Protein AF-A0A7Y7LRI6-F1 (afdb_monomer)

Sequence (172 aa):
MIVAVMLWSGAAAALATDPEMFWFKNETQCGDAKVVVRSYCEVSQRANAVVQVNSGCTEQELVITQPGKKPVTRDLLEHEPVGDDFHVASALRCVEAGKQRYLLVNLDTGGSCDTCETQALLTLDGRWKRYGNKWQSTPASEQRVIRLREPSWKLAPRYPINNTVLEDPQPQ

Structure (mmCIF, N/CA/C/O backbone):
data_AF-A0A7Y7LRI6-F1
#
_entry.id   AF-A0A7Y7LRI6-F1
#
loop_
_atom_site.group_PDB
_atom_site.id
_atom_site.type_symbol
_atom_site.label_atom_id
_atom_site.label_alt_id
_atom_site.label_comp_id
_atom_site.label_asym_id
_atom_site.label_entity_id
_atom_site.label_seq_id
_atom_site.pdbx_PDB_ins_code
_atom_site.Cartn_x
_atom_site.Cartn_y
_atom_site.Cartn_z
_atom_site.occupancy
_atom_site.B_iso_or_equiv
_atom_site.auth_seq_id
_atom_site.auth_comp_id
_atom_site.auth_asym_id
_atom_site.auth_atom_id
_atom_site.pdbx_PDB_model_num
ATOM 1 N N . MET A 1 1 ? 55.532 -6.408 -55.633 1.00 41.91 1 MET A N 1
ATOM 2 C CA . MET A 1 1 ? 54.777 -7.287 -54.716 1.00 41.91 1 MET A CA 1
ATOM 3 C C . MET A 1 1 ? 55.291 -7.074 -53.302 1.00 41.91 1 MET A C 1
ATOM 5 O O . MET A 1 1 ? 56.318 -7.650 -52.998 1.00 41.91 1 MET A O 1
ATOM 9 N N . ILE A 1 2 ? 54.618 -6.257 -52.484 1.00 38.81 2 ILE A N 1
ATOM 10 C CA . ILE A 1 2 ? 54.453 -6.461 -51.032 1.00 38.81 2 ILE A CA 1
ATOM 11 C C . ILE A 1 2 ? 53.096 -5.837 -50.685 1.00 38.81 2 ILE A C 1
ATOM 13 O O . ILE A 1 2 ? 52.875 -4.651 -50.912 1.00 38.81 2 ILE A O 1
ATOM 17 N N . VAL A 1 3 ? 52.181 -6.681 -50.220 1.00 40.75 3 VAL A N 1
ATOM 18 C CA . VAL A 1 3 ? 50.874 -6.335 -49.657 1.00 40.75 3 VAL A CA 1
ATOM 19 C C . VAL A 1 3 ? 51.037 -6.360 -48.141 1.00 40.75 3 VAL A C 1
ATOM 21 O O . VAL A 1 3 ? 51.543 -7.350 -47.623 1.00 40.75 3 VAL A O 1
ATOM 24 N N . ALA A 1 4 ? 50.574 -5.331 -47.434 1.00 43.72 4 ALA A N 1
ATOM 25 C CA . ALA A 1 4 ? 50.075 -5.486 -46.069 1.00 43.72 4 ALA A CA 1
ATOM 26 C C . ALA A 1 4 ? 49.090 -4.352 -45.765 1.00 43.72 4 ALA A C 1
ATOM 28 O O . ALA A 1 4 ? 49.453 -3.184 -45.654 1.00 43.72 4 ALA A O 1
ATOM 29 N N . VAL A 1 5 ? 47.821 -4.740 -45.721 1.00 46.34 5 VAL A N 1
ATOM 30 C CA . VAL A 1 5 ? 46.638 -3.916 -45.486 1.00 46.34 5 VAL A CA 1
ATOM 31 C C . VAL A 1 5 ? 46.603 -3.494 -44.016 1.00 46.34 5 VAL A C 1
ATOM 33 O O . VAL A 1 5 ? 46.663 -4.342 -43.129 1.00 46.34 5 VAL A O 1
ATOM 36 N N . MET A 1 6 ? 46.487 -2.188 -43.758 1.00 46.38 6 MET A N 1
ATOM 37 C CA . MET A 1 6 ? 46.109 -1.668 -42.443 1.00 46.38 6 MET A CA 1
ATOM 38 C C . MET A 1 6 ? 44.666 -2.088 -42.148 1.00 46.38 6 MET A C 1
ATOM 40 O O . MET A 1 6 ? 43.723 -1.534 -42.706 1.00 46.38 6 MET A O 1
ATOM 44 N N . LEU A 1 7 ? 44.494 -3.077 -41.274 1.00 45.41 7 LEU A N 1
ATOM 45 C CA . LEU A 1 7 ? 43.206 -3.392 -40.665 1.00 45.41 7 LEU A CA 1
ATOM 46 C C . LEU A 1 7 ? 42.947 -2.387 -39.539 1.00 45.41 7 LEU A C 1
ATOM 48 O O . LEU A 1 7 ? 43.462 -2.517 -38.431 1.00 45.41 7 LEU A O 1
ATOM 52 N N . TRP A 1 8 ? 42.164 -1.355 -39.850 1.00 46.69 8 TRP A N 1
ATOM 53 C CA . TRP A 1 8 ? 41.480 -0.544 -38.848 1.00 46.69 8 TRP A CA 1
ATOM 54 C C . TRP A 1 8 ? 40.389 -1.391 -38.195 1.00 46.69 8 TRP A C 1
ATOM 56 O O . TRP A 1 8 ? 39.329 -1.628 -38.772 1.00 46.69 8 TRP A O 1
ATOM 66 N N . SER A 1 9 ? 40.657 -1.851 -36.978 1.00 48.44 9 SER A N 1
ATOM 67 C CA . SER A 1 9 ? 39.650 -2.427 -36.094 1.00 48.44 9 SER A CA 1
ATOM 68 C C . SER A 1 9 ? 38.737 -1.303 -35.601 1.00 48.44 9 SER A C 1
ATOM 70 O O . SER A 1 9 ? 39.039 -0.628 -34.618 1.00 48.44 9 SER A O 1
ATOM 72 N N . GLY A 1 10 ? 37.632 -1.069 -36.309 1.00 42.59 10 GLY A N 1
ATOM 73 C CA . GLY A 1 10 ? 36.538 -0.235 -35.824 1.00 42.59 10 GLY A CA 1
ATOM 74 C C . GLY A 1 10 ? 35.912 -0.889 -34.596 1.00 42.59 10 GLY A C 1
ATOM 75 O O . GLY A 1 10 ? 35.137 -1.835 -34.722 1.00 42.59 10 GLY A O 1
ATOM 76 N N . ALA A 1 11 ? 36.265 -0.408 -33.407 1.00 48.12 11 ALA A N 1
ATOM 77 C CA . ALA A 1 11 ? 35.540 -0.730 -32.190 1.00 48.12 11 ALA A CA 1
ATOM 78 C C . ALA A 1 11 ? 34.169 -0.046 -32.270 1.00 48.12 11 ALA A C 1
ATOM 80 O O . ALA A 1 11 ? 34.042 1.151 -32.020 1.00 48.12 11 ALA A O 1
ATOM 81 N N . ALA A 1 12 ? 33.143 -0.799 -32.662 1.00 49.38 12 ALA A N 1
ATOM 82 C CA . ALA A 1 12 ? 31.766 -0.392 -32.444 1.00 49.38 12 ALA A CA 1
ATOM 83 C C . ALA A 1 12 ? 31.517 -0.423 -30.931 1.00 49.38 12 ALA A C 1
ATOM 85 O O . ALA A 1 12 ? 31.255 -1.477 -30.353 1.00 49.38 12 ALA A O 1
ATOM 86 N N . ALA A 1 13 ? 31.651 0.729 -30.276 1.00 45.78 13 ALA A N 1
A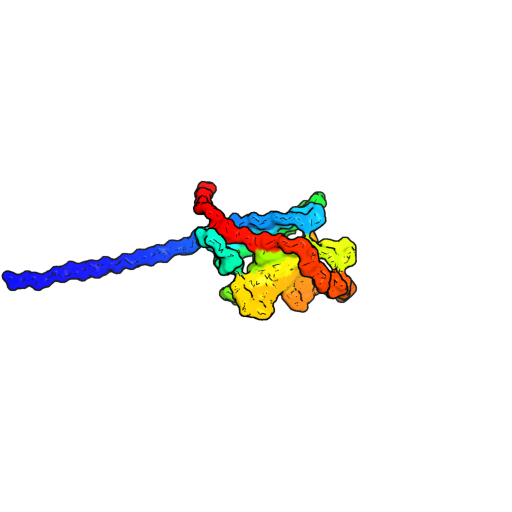TOM 87 C CA . ALA A 1 13 ? 31.079 0.925 -28.957 1.00 45.78 13 ALA A CA 1
ATOM 88 C C . ALA A 1 13 ? 29.558 0.893 -29.133 1.00 45.78 13 ALA A C 1
ATOM 90 O O . ALA A 1 13 ? 28.959 1.859 -29.605 1.00 45.78 13 ALA A O 1
ATOM 91 N N . ALA A 1 14 ? 28.940 -0.247 -28.825 1.00 48.06 14 ALA A N 1
ATOM 92 C CA . ALA A 1 14 ? 27.510 -0.289 -28.588 1.00 48.06 14 ALA A CA 1
ATOM 93 C C . ALA A 1 14 ? 27.242 0.643 -27.401 1.00 48.06 14 ALA A C 1
ATOM 95 O O . ALA A 1 14 ? 27.608 0.331 -26.268 1.00 48.06 14 ALA A O 1
ATOM 96 N N . LEU A 1 15 ? 26.691 1.824 -27.677 1.00 44.25 15 LEU A N 1
ATOM 97 C CA . LEU A 1 15 ? 26.137 2.684 -26.645 1.00 44.25 15 LEU A CA 1
ATOM 98 C C . LEU A 1 15 ? 24.972 1.901 -26.041 1.00 44.25 15 LEU A C 1
ATOM 100 O O . LEU A 1 15 ? 23.934 1.751 -26.683 1.00 44.25 15 LEU A O 1
ATOM 104 N N . ALA A 1 16 ? 25.175 1.336 -24.852 1.00 49.28 16 ALA A N 1
ATOM 105 C CA . ALA A 1 16 ? 24.069 0.900 -24.022 1.00 49.28 16 ALA A CA 1
ATOM 106 C C . ALA A 1 16 ? 23.258 2.162 -23.716 1.00 49.28 16 ALA A C 1
ATOM 108 O O . ALA A 1 16 ? 23.701 3.021 -22.960 1.00 49.28 16 ALA A O 1
ATOM 109 N N . THR A 1 17 ? 22.143 2.341 -24.416 1.00 58.09 17 THR A N 1
ATOM 110 C CA . THR A 1 17 ? 21.161 3.359 -24.064 1.00 58.09 17 THR A CA 1
ATOM 111 C C . THR A 1 17 ? 20.565 2.953 -22.729 1.00 58.09 17 THR A C 1
ATOM 113 O O . THR A 1 17 ? 20.090 1.821 -22.607 1.00 58.09 17 THR A O 1
ATOM 116 N N . ASP A 1 18 ? 20.625 3.850 -21.748 1.00 61.84 18 ASP A N 1
ATOM 117 C CA . ASP A 1 18 ? 19.963 3.649 -20.464 1.00 61.84 18 ASP A CA 1
ATOM 118 C C . ASP A 1 18 ? 18.487 3.283 -20.700 1.00 61.84 18 ASP A C 1
ATOM 120 O O . ASP A 1 18 ? 17.865 3.818 -21.630 1.00 61.84 18 ASP A O 1
ATOM 124 N N . PRO A 1 19 ? 17.928 2.344 -19.920 1.00 67.75 19 PRO A N 1
ATOM 125 C CA . PRO A 1 19 ? 16.546 1.929 -20.095 1.00 67.75 19 PRO A CA 1
ATOM 126 C C . PRO A 1 19 ?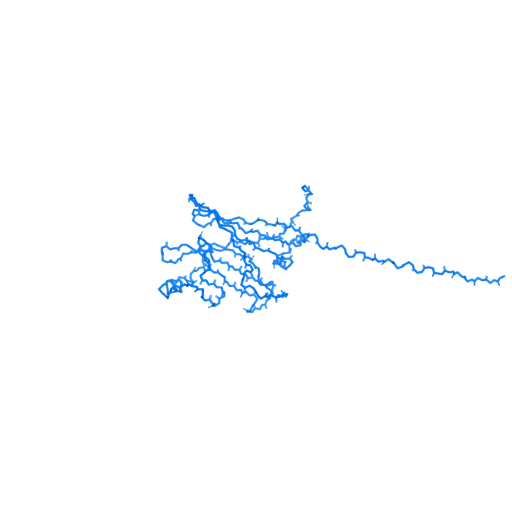 15.606 3.122 -19.873 1.00 67.75 19 PRO A C 1
ATOM 128 O O . PRO A 1 19 ? 15.767 3.905 -18.937 1.00 67.75 19 PRO A O 1
ATOM 131 N N . GLU A 1 20 ? 14.627 3.285 -20.764 1.00 77.00 20 GLU A N 1
ATOM 132 C CA . GLU A 1 20 ? 13.666 4.386 -20.688 1.00 77.00 20 GLU A CA 1
ATOM 133 C C . GLU A 1 20 ? 12.671 4.143 -19.543 1.00 77.00 20 GLU A C 1
ATOM 135 O O . GLU A 1 20 ? 12.101 3.056 -19.423 1.00 77.00 20 GLU A O 1
ATOM 140 N N . MET A 1 21 ? 12.458 5.158 -18.704 1.00 82.25 21 MET A N 1
ATOM 141 C CA . MET A 1 21 ? 11.672 5.068 -17.471 1.00 82.25 21 MET A CA 1
ATOM 142 C C . MET A 1 21 ? 10.365 5.860 -17.578 1.00 82.25 21 MET A C 1
ATOM 144 O O . MET A 1 21 ? 10.359 7.000 -18.043 1.00 82.25 21 MET A O 1
ATOM 148 N N . PHE A 1 22 ? 9.258 5.299 -17.085 1.00 83.56 22 PHE A N 1
ATOM 149 C CA . PHE A 1 22 ? 7.930 5.914 -17.164 1.00 83.56 22 PHE A CA 1
ATOM 150 C C . PHE A 1 22 ? 7.162 5.835 -15.853 1.00 83.56 22 PHE A C 1
ATOM 152 O O . PHE A 1 22 ? 7.261 4.876 -15.089 1.00 83.56 22 PHE A O 1
ATOM 159 N N . TRP A 1 23 ? 6.317 6.844 -15.636 1.00 87.31 23 TRP A N 1
ATOM 160 C CA . TRP A 1 23 ? 5.339 6.839 -14.557 1.00 87.31 23 TRP A CA 1
ATOM 161 C C . TRP A 1 23 ? 4.081 6.071 -14.960 1.00 87.31 23 TRP A C 1
ATOM 163 O O . TRP A 1 23 ? 3.259 6.548 -15.742 1.00 87.31 23 TRP A O 1
ATOM 173 N N . PHE A 1 24 ? 3.886 4.917 -14.337 1.00 87.50 24 PHE A N 1
ATOM 174 C CA . PHE A 1 24 ? 2.653 4.146 -14.397 1.00 87.50 24 PHE A CA 1
ATOM 175 C C . PHE A 1 24 ? 1.696 4.577 -13.294 1.00 87.50 24 PHE A C 1
ATOM 177 O O . PHE A 1 24 ? 2.106 5.040 -12.227 1.00 87.50 24 PHE A O 1
ATOM 184 N N . LYS A 1 25 ? 0.395 4.417 -13.545 1.00 91.44 25 LYS A N 1
ATOM 185 C CA . LYS A 1 25 ? -0.660 4.875 -12.643 1.00 91.44 25 LYS A CA 1
ATOM 186 C C . LYS A 1 25 ? -1.734 3.811 -12.474 1.00 91.44 25 LYS A C 1
ATOM 188 O O . LYS A 1 25 ? -2.392 3.419 -13.430 1.00 91.44 25 LYS A O 1
ATOM 193 N N . ASN A 1 26 ? -1.950 3.417 -11.227 1.00 91.88 26 ASN A N 1
ATOM 194 C CA . ASN A 1 26 ? -2.896 2.391 -10.819 1.00 91.88 26 ASN A CA 1
ATOM 195 C C . ASN A 1 26 ? -3.910 3.010 -9.842 1.00 91.88 26 ASN A C 1
ATOM 197 O O . ASN A 1 26 ? -3.516 3.530 -8.801 1.00 91.88 26 ASN A O 1
ATOM 201 N N . GLU A 1 27 ? -5.208 2.997 -10.166 1.00 95.06 27 GLU A N 1
ATOM 202 C CA . GLU A 1 27 ? -6.251 3.669 -9.373 1.00 95.06 27 GLU A CA 1
ATOM 203 C C . GLU A 1 27 ? -7.285 2.693 -8.804 1.00 95.06 27 GLU A 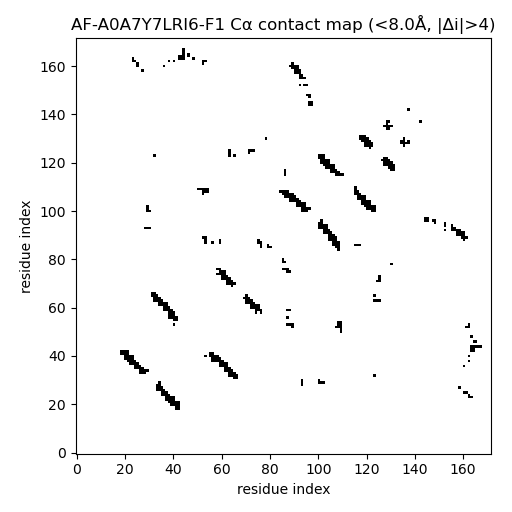C 1
ATOM 205 O O . GLU A 1 27 ? -7.825 1.846 -9.508 1.00 95.06 27 GLU A O 1
ATOM 210 N N . THR A 1 28 ? -7.640 2.872 -7.534 1.00 96.25 28 THR A N 1
ATOM 211 C CA . THR A 1 28 ? -8.700 2.108 -6.869 1.00 96.25 28 THR A CA 1
ATOM 212 C C . THR A 1 28 ? -9.441 2.959 -5.831 1.00 96.25 28 THR A C 1
ATOM 214 O O . THR A 1 28 ? -9.134 4.139 -5.629 1.00 96.25 28 THR A O 1
ATOM 217 N N . GLN A 1 29 ? -10.443 2.377 -5.173 1.00 97.00 29 GLN A N 1
ATOM 218 C CA . GLN A 1 29 ? -11.218 3.017 -4.108 1.00 97.00 29 GLN A CA 1
ATOM 219 C C . GLN A 1 29 ? -11.129 2.221 -2.802 1.00 97.00 29 GLN A C 1
ATOM 221 O O . GLN A 1 29 ? -11.110 0.991 -2.805 1.00 97.00 29 GLN A O 1
ATOM 226 N N . CYS A 1 30 ? -11.118 2.927 -1.670 1.00 97.50 30 CYS A N 1
ATOM 227 C CA . CYS A 1 30 ? -11.243 2.326 -0.344 1.00 97.50 30 CYS A CA 1
ATOM 228 C C . CYS A 1 30 ? -12.235 3.110 0.520 1.00 97.50 30 CYS A C 1
ATOM 230 O O . CYS A 1 30 ? -11.899 4.125 1.138 1.00 97.50 30 CYS A O 1
ATOM 232 N N . GLY A 1 31 ? -13.490 2.649 0.542 1.00 94.69 31 GLY A N 1
ATOM 233 C CA . GLY A 1 31 ? -14.609 3.494 0.963 1.00 94.69 31 GLY A CA 1
ATOM 234 C C . GLY A 1 31 ? -14.705 4.716 0.047 1.00 94.69 31 GLY A C 1
ATOM 235 O O . GLY A 1 31 ? -14.526 4.588 -1.158 1.00 94.69 31 GLY A O 1
ATOM 236 N N . ASP A 1 32 ? -14.892 5.902 0.623 1.00 96.12 32 ASP A N 1
ATOM 237 C CA . ASP A 1 32 ? -14.963 7.155 -0.146 1.00 96.12 32 ASP A CA 1
ATOM 238 C C . ASP A 1 32 ? -13.585 7.701 -0.562 1.00 96.12 32 ASP A C 1
ATOM 240 O O . ASP A 1 32 ? -13.494 8.750 -1.200 1.00 96.12 32 ASP A O 1
ATOM 244 N N . ALA A 1 33 ? -12.489 7.045 -0.161 1.00 98.06 33 ALA A N 1
ATOM 245 C CA . ALA A 1 33 ? -11.145 7.479 -0.515 1.00 98.06 33 ALA A CA 1
ATOM 246 C C . ALA A 1 33 ? -10.759 6.978 -1.912 1.00 98.06 33 ALA A C 1
ATOM 248 O O . ALA A 1 33 ? -10.790 5.773 -2.172 1.00 98.06 33 ALA A O 1
ATOM 249 N N . LYS A 1 34 ? -10.310 7.892 -2.776 1.00 98.44 34 LYS A N 1
ATOM 250 C CA . LYS A 1 34 ? -9.585 7.545 -4.002 1.00 98.44 34 LYS A CA 1
ATOM 251 C C . LYS A 1 34 ? -8.134 7.238 -3.645 1.00 98.44 34 LYS A C 1
ATOM 253 O O . LYS A 1 34 ? -7.488 8.032 -2.959 1.00 98.44 34 LYS A O 1
ATOM 258 N N . VAL A 1 35 ? -7.630 6.111 -4.129 1.00 98.38 35 VAL A N 1
ATOM 259 C CA . VAL A 1 35 ? -6.266 5.642 -3.883 1.00 98.38 35 VAL A CA 1
ATOM 260 C C . VAL A 1 35 ? -5.564 5.475 -5.218 1.00 98.38 35 VAL A C 1
ATOM 262 O O . VAL A 1 35 ? -6.082 4.807 -6.111 1.00 98.38 35 VAL A O 1
ATOM 265 N N . VAL A 1 36 ? -4.400 6.096 -5.361 1.00 97.69 36 VAL A N 1
ATOM 266 C CA . VAL A 1 36 ? -3.579 6.016 -6.569 1.00 97.69 36 VAL A CA 1
ATOM 267 C C . VAL A 1 36 ? -2.196 5.531 -6.178 1.00 97.69 36 VAL A C 1
ATOM 269 O O . VAL A 1 36 ? -1.565 6.137 -5.317 1.00 97.69 36 VAL A O 1
ATOM 272 N N . VAL A 1 37 ? -1.727 4.467 -6.821 1.00 95.38 37 VAL A N 1
ATOM 273 C CA . VAL A 1 37 ? -0.321 4.064 -6.778 1.00 95.38 37 VAL A CA 1
ATOM 274 C C . VAL A 1 37 ? 0.339 4.512 -8.067 1.00 95.38 37 VAL A C 1
ATOM 276 O O . VAL A 1 37 ? -0.145 4.202 -9.159 1.00 95.38 37 VAL A O 1
ATOM 279 N N . ARG A 1 38 ? 1.422 5.268 -7.935 1.00 94.00 38 ARG A N 1
ATOM 280 C CA . ARG A 1 38 ? 2.275 5.679 -9.045 1.00 94.00 38 ARG A CA 1
ATOM 281 C C . ARG A 1 38 ? 3.591 4.936 -8.922 1.00 94.00 38 ARG A C 1
ATOM 283 O O . ARG A 1 38 ? 4.146 4.914 -7.832 1.00 94.00 38 ARG A O 1
ATOM 290 N N . SER A 1 39 ? 4.072 4.353 -10.008 1.00 90.44 39 SER A N 1
ATOM 291 C CA . SER A 1 39 ? 5.356 3.643 -10.012 1.00 90.44 39 SER A CA 1
ATOM 292 C C . SER A 1 39 ? 6.206 4.177 -11.155 1.00 90.44 39 SER A C 1
ATOM 294 O O . SER A 1 39 ? 5.680 4.342 -12.255 1.00 90.44 39 SER A O 1
ATOM 296 N N . TYR A 1 40 ? 7.476 4.470 -10.899 1.00 88.94 40 TYR A N 1
ATOM 297 C CA . TYR A 1 40 ? 8.433 4.898 -11.915 1.00 88.94 40 TYR A CA 1
ATOM 298 C C . TYR A 1 40 ? 9.290 3.703 -12.314 1.00 88.94 40 TYR A C 1
ATOM 300 O O . TYR A 1 40 ? 10.071 3.223 -11.493 1.00 88.94 40 TYR A O 1
ATOM 308 N N . CYS A 1 41 ? 9.089 3.182 -13.525 1.00 83.56 41 CYS A N 1
ATOM 309 C CA . CYS A 1 41 ? 9.632 1.886 -13.936 1.00 83.56 41 CYS A CA 1
ATOM 310 C C . CYS A 1 41 ? 10.168 1.889 -15.365 1.00 83.56 41 CYS A C 1
ATOM 312 O O . CYS A 1 41 ? 9.667 2.633 -16.209 1.00 83.56 41 CYS A O 1
ATOM 314 N N . GLU A 1 42 ? 11.128 1.006 -15.637 1.00 80.25 42 GLU A N 1
ATOM 315 C CA . GLU A 1 42 ? 11.619 0.720 -16.989 1.00 80.25 42 GLU A CA 1
ATOM 316 C C . GLU A 1 42 ? 10.485 0.221 -17.902 1.00 80.25 42 GLU A C 1
ATOM 318 O O . GLU A 1 42 ? 9.633 -0.575 -17.489 1.00 80.25 42 GLU A O 1
ATOM 323 N N . VAL A 1 43 ? 10.472 0.651 -19.168 1.00 69.94 43 VAL A N 1
ATOM 324 C CA . VAL A 1 43 ? 9.544 0.100 -20.169 1.00 69.94 43 VAL A CA 1
ATOM 325 C C . VAL A 1 43 ? 9.904 -1.335 -20.499 1.00 69.94 43 VAL A C 1
ATOM 327 O O . VAL A 1 43 ? 11.010 -1.638 -20.940 1.00 69.94 43 VAL A O 1
ATOM 330 N N . SER A 1 44 ? 8.905 -2.209 -20.430 1.00 59.78 44 SER A N 1
ATOM 331 C CA . SER A 1 44 ? 8.977 -3.528 -21.042 1.00 59.78 44 SER A CA 1
ATOM 332 C C . SER A 1 44 ? 7.845 -3.735 -22.038 1.00 59.78 44 SER A C 1
ATOM 334 O O . SER A 1 44 ? 6.669 -3.661 -21.686 1.00 59.78 44 SER A O 1
ATOM 336 N N . GLN A 1 45 ? 8.211 -4.052 -23.282 1.00 54.16 45 GLN A N 1
ATOM 337 C CA . GLN A 1 45 ? 7.293 -4.393 -24.379 1.00 54.16 45 GLN A CA 1
ATOM 338 C C . GLN A 1 45 ? 6.784 -5.850 -24.320 1.00 54.16 45 GLN A C 1
ATOM 340 O O . GLN A 1 45 ? 6.157 -6.342 -25.260 1.00 54.16 45 GLN A O 1
ATOM 345 N N . ARG A 1 46 ? 7.076 -6.611 -23.255 1.00 51.53 46 ARG A N 1
ATOM 346 C CA . ARG A 1 46 ? 6.683 -8.026 -23.180 1.00 51.53 46 ARG A CA 1
ATOM 347 C C . ARG A 1 46 ? 5.202 -8.162 -22.819 1.00 51.53 46 ARG A C 1
ATOM 349 O O . ARG A 1 46 ? 4.843 -8.285 -21.649 1.00 51.53 46 ARG A O 1
ATOM 356 N N . ALA A 1 47 ? 4.347 -8.224 -23.841 1.00 39.94 47 ALA A N 1
ATOM 357 C CA . ALA A 1 47 ? 2.969 -8.689 -23.701 1.00 39.94 47 ALA A CA 1
ATOM 358 C C . ALA A 1 47 ? 2.971 -10.071 -23.016 1.00 39.94 47 ALA A C 1
ATOM 360 O O . ALA A 1 47 ? 3.566 -11.023 -23.522 1.00 39.94 47 ALA A O 1
ATOM 361 N N . ASN A 1 48 ? 2.324 -10.170 -21.851 1.00 41.78 48 ASN A N 1
ATOM 362 C CA . ASN A 1 48 ? 2.324 -11.320 -20.929 1.00 41.78 48 ASN A CA 1
ATOM 363 C C . ASN A 1 48 ? 3.538 -11.471 -19.991 1.00 41.78 48 ASN A C 1
ATOM 365 O O . ASN A 1 48 ? 3.696 -12.536 -19.389 1.00 41.78 48 ASN A O 1
ATOM 369 N N . ALA A 1 49 ? 4.344 -10.429 -19.758 1.00 42.53 49 ALA A N 1
ATOM 370 C CA . ALA A 1 49 ? 5.223 -10.376 -18.586 1.00 42.53 49 ALA A CA 1
ATOM 371 C C . ALA A 1 49 ? 4.404 -10.168 -17.299 1.00 42.53 49 ALA A C 1
ATOM 373 O O . ALA A 1 49 ? 4.543 -9.186 -16.584 1.00 42.53 49 ALA A O 1
ATOM 374 N N . VAL A 1 50 ? 3.575 -11.157 -16.964 1.00 39.97 50 VAL A N 1
ATOM 375 C CA . VAL A 1 50 ? 2.938 -11.312 -15.646 1.00 39.97 50 VAL A CA 1
ATOM 376 C C . VAL A 1 50 ? 4.008 -11.434 -14.537 1.00 39.97 50 VAL A C 1
ATOM 378 O O . VAL A 1 50 ? 3.692 -11.336 -13.360 1.00 39.97 50 VAL A O 1
ATOM 381 N N . VAL A 1 51 ? 5.281 -11.619 -14.922 1.00 41.47 51 VAL A N 1
ATOM 382 C CA . VAL A 1 51 ? 6.455 -11.845 -14.064 1.00 41.47 51 VAL A CA 1
ATOM 383 C C . VAL A 1 51 ? 7.559 -10.790 -14.296 1.00 41.47 51 VAL A C 1
ATOM 385 O O . VAL A 1 51 ? 8.736 -11.059 -14.101 1.00 41.47 51 VAL A O 1
ATOM 388 N N . GLN A 1 52 ? 7.210 -9.577 -14.732 1.00 45.09 52 GLN A N 1
ATOM 389 C CA . GLN A 1 52 ? 7.996 -8.381 -14.380 1.00 45.09 52 GLN A CA 1
ATOM 390 C C . GLN A 1 52 ? 7.201 -7.594 -13.344 1.00 45.09 52 GLN A C 1
ATOM 392 O O . GLN A 1 52 ? 6.738 -6.477 -13.567 1.00 45.09 52 GLN A O 1
ATOM 397 N N . VAL A 1 53 ? 6.960 -8.260 -12.217 1.00 53.16 53 VAL A N 1
ATOM 398 C CA . VAL A 1 53 ? 6.289 -7.684 -11.057 1.00 53.16 53 VAL A CA 1
ATOM 399 C C . VAL A 1 53 ? 7.272 -6.684 -10.461 1.00 53.16 53 VAL A C 1
ATOM 401 O O . VAL A 1 53 ? 8.185 -7.067 -9.746 1.00 53.16 53 V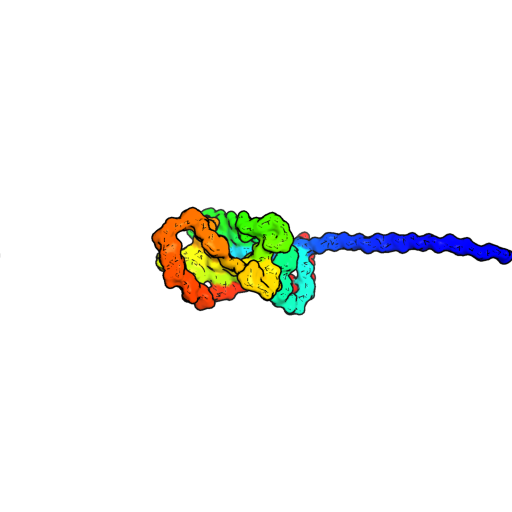AL A O 1
ATOM 404 N N . ASN A 1 54 ? 7.165 -5.419 -10.869 1.00 53.94 54 ASN A N 1
ATOM 405 C CA . ASN A 1 54 ? 7.939 -4.277 -10.371 1.00 53.94 54 ASN A CA 1
ATOM 406 C C . ASN A 1 54 ? 9.480 -4.340 -10.430 1.00 53.94 54 ASN A C 1
ATOM 408 O O . ASN A 1 54 ? 10.137 -3.375 -10.046 1.00 53.94 54 ASN A O 1
ATOM 412 N N . SER A 1 55 ? 10.072 -5.424 -10.926 1.00 58.25 55 SER A N 1
ATOM 413 C CA . SER A 1 55 ? 11.502 -5.541 -11.205 1.00 58.25 55 SER A CA 1
ATOM 414 C C . SER A 1 55 ? 11.879 -4.516 -12.282 1.00 58.25 55 SER A C 1
ATOM 416 O O . SER A 1 55 ? 11.517 -4.704 -13.445 1.00 58.25 55 SER A O 1
ATOM 418 N N . GLY A 1 56 ? 12.526 -3.419 -11.886 1.00 71.12 56 GLY A N 1
ATOM 419 C CA . GLY A 1 56 ? 12.809 -2.257 -12.742 1.00 71.12 56 GLY A CA 1
ATOM 420 C C . GLY A 1 56 ? 12.065 -0.977 -12.339 1.00 71.12 56 GLY A C 1
ATOM 421 O O . GLY A 1 56 ? 12.248 0.055 -12.976 1.00 71.12 56 GLY A O 1
ATOM 422 N N . CYS A 1 57 ? 11.230 -1.013 -11.295 1.00 80.94 57 CYS A N 1
ATOM 423 C CA . CYS A 1 57 ? 10.688 0.193 -10.674 1.00 80.94 57 CYS A CA 1
ATOM 424 C C . CYS A 1 57 ? 11.662 0.737 -9.630 1.00 80.94 57 CYS A C 1
ATOM 426 O O . CYS A 1 57 ? 12.056 0.002 -8.732 1.00 80.94 57 CYS A O 1
ATOM 428 N N . THR A 1 58 ? 12.008 2.019 -9.711 1.00 84.69 58 THR A N 1
ATOM 429 C CA . THR A 1 58 ? 12.939 2.669 -8.772 1.00 84.69 58 THR A CA 1
ATOM 430 C C . THR A 1 58 ? 12.242 3.589 -7.773 1.00 84.69 58 THR A C 1
ATOM 432 O O . THR A 1 58 ? 12.817 3.907 -6.737 1.00 84.69 58 THR A O 1
ATOM 435 N N . GLU A 1 59 ? 10.998 3.992 -8.050 1.00 89.38 59 GLU A N 1
ATOM 436 C CA . GLU A 1 59 ? 10.194 4.827 -7.154 1.00 89.38 59 GLU A CA 1
ATOM 437 C C . GLU A 1 59 ? 8.745 4.347 -7.116 1.00 89.38 59 GLU A C 1
ATOM 439 O O . GLU A 1 59 ? 8.185 3.916 -8.134 1.00 89.38 59 GLU A O 1
ATOM 444 N N . GLN A 1 60 ? 8.104 4.469 -5.949 1.00 91.31 60 GLN A N 1
ATOM 445 C CA . GLN A 1 60 ? 6.681 4.191 -5.827 1.00 91.31 60 GLN A CA 1
ATOM 446 C C . GLN A 1 60 ? 5.986 5.098 -4.810 1.00 91.31 60 GLN A C 1
ATOM 448 O O . GLN A 1 60 ? 6.353 5.167 -3.643 1.00 91.31 60 GLN A O 1
ATOM 453 N N . GLU A 1 61 ? 4.913 5.752 -5.247 1.00 96.06 61 GLU A N 1
ATOM 454 C CA . GLU A 1 61 ? 4.121 6.658 -4.423 1.00 96.06 61 GLU A CA 1
ATOM 455 C C . GLU A 1 61 ? 2.699 6.136 -4.225 1.00 96.06 61 GLU A C 1
ATOM 457 O O . GLU A 1 61 ? 2.026 5.717 -5.169 1.00 96.06 61 GLU A O 1
ATOM 462 N N . LEU A 1 62 ? 2.193 6.272 -3.004 1.00 97.94 62 LEU A N 1
ATOM 463 C CA . LEU A 1 62 ? 0.787 6.131 -2.659 1.00 97.94 62 LEU A CA 1
ATOM 464 C C . LEU A 1 62 ? 0.170 7.511 -2.437 1.00 97.94 62 LEU A C 1
ATOM 466 O O . LEU A 1 62 ? 0.532 8.218 -1.497 1.00 97.94 62 LEU A O 1
ATOM 470 N N . VAL A 1 63 ? -0.827 7.862 -3.243 1.00 98.25 63 VAL A N 1
ATOM 471 C CA . VAL A 1 63 ? -1.627 9.080 -3.083 1.00 98.25 63 VAL A CA 1
ATOM 472 C C . VAL A 1 63 ? -3.030 8.709 -2.620 1.00 98.25 63 VAL A C 1
ATOM 474 O O . VAL A 1 63 ? -3.764 7.996 -3.308 1.00 98.25 63 VAL A O 1
ATOM 477 N N . ILE A 1 64 ? -3.431 9.227 -1.461 1.00 98.50 64 ILE A N 1
ATOM 478 C CA . ILE A 1 64 ? -4.757 9.012 -0.879 1.00 98.50 64 ILE A CA 1
ATOM 479 C C . ILE A 1 64 ? -5.512 10.337 -0.874 1.00 98.50 64 ILE A C 1
ATOM 481 O O . ILE A 1 64 ? -5.075 11.320 -0.275 1.00 98.50 64 ILE A O 1
ATOM 485 N N . THR A 1 65 ? -6.671 10.361 -1.526 1.00 98.44 65 THR A N 1
ATOM 486 C CA . THR A 1 65 ? -7.560 11.526 -1.572 1.00 98.44 65 THR A CA 1
ATOM 487 C C . THR A 1 65 ? -8.889 11.180 -0.919 1.00 98.44 65 THR A C 1
ATOM 489 O O . THR A 1 65 ? -9.602 10.297 -1.391 1.00 98.44 65 THR A O 1
ATOM 492 N N . GLN A 1 66 ? -9.237 11.882 0.161 1.00 97.50 66 GLN A N 1
ATOM 493 C CA . GLN A 1 66 ? -10.535 11.746 0.829 1.00 97.50 66 GLN A CA 1
ATOM 494 C C . GLN A 1 66 ? -11.383 13.013 0.620 1.00 97.50 66 GLN A C 1
ATOM 496 O O . GLN A 1 66 ? -10.822 14.113 0.626 1.00 97.50 66 GLN A O 1
ATOM 501 N N . PRO A 1 67 ? -12.720 12.903 0.506 1.00 96.31 67 PRO A N 1
ATOM 502 C CA . PRO A 1 67 ? -13.600 14.063 0.415 1.00 96.31 67 PRO A CA 1
ATOM 503 C C . PRO A 1 67 ? -13.391 15.038 1.580 1.00 96.31 67 PRO A C 1
ATOM 505 O O . PRO A 1 67 ? -13.338 14.637 2.743 1.00 96.31 67 PRO A O 1
ATOM 508 N N . GLY A 1 68 ? -13.251 16.327 1.262 1.00 96.69 68 GLY A N 1
ATOM 509 C CA . GLY A 1 68 ? -13.081 17.390 2.258 1.00 96.69 68 GLY A CA 1
ATOM 510 C C . GLY A 1 68 ? -11.727 17.412 2.979 1.00 96.69 68 GLY A C 1
ATOM 511 O O . GLY A 1 68 ? -11.565 18.187 3.920 1.00 96.69 68 GLY A O 1
ATOM 512 N N . LYS A 1 69 ? -10.746 16.598 2.566 1.00 96.81 69 LYS A N 1
ATOM 513 C CA . LYS A 1 69 ? -9.388 16.593 3.134 1.00 96.81 69 LYS A CA 1
ATOM 514 C C . LYS A 1 69 ? -8.339 16.908 2.074 1.00 96.81 69 LYS A C 1
ATOM 516 O O . LYS A 1 69 ? -8.547 16.676 0.886 1.00 96.81 69 LYS A O 1
ATOM 521 N N . LYS A 1 70 ? -7.183 17.408 2.517 1.00 97.38 70 LYS A N 1
ATOM 522 C CA . LYS A 1 70 ? -6.009 17.526 1.645 1.00 97.38 70 LYS A CA 1
ATOM 523 C C . LYS A 1 70 ? -5.512 16.123 1.260 1.00 97.38 70 LYS A C 1
ATOM 525 O O . LYS A 1 70 ? -5.498 15.257 2.139 1.00 97.38 70 LYS A O 1
ATOM 530 N N . PRO A 1 71 ? -5.102 15.899 -0.001 1.00 97.81 71 PRO A N 1
ATOM 531 C CA . PRO A 1 71 ? -4.447 14.659 -0.394 1.00 97.81 71 PRO A CA 1
ATOM 532 C C . PRO A 1 71 ? -3.195 14.394 0.445 1.00 97.81 71 PRO A C 1
ATOM 534 O O . PRO A 1 71 ? -2.499 15.330 0.846 1.00 97.81 71 PRO A O 1
ATOM 537 N N . VAL A 1 72 ? -2.911 13.118 0.693 1.00 98.06 72 VAL A N 1
ATOM 538 C CA . VAL A 1 72 ? -1.684 12.668 1.358 1.00 98.06 72 VAL A CA 1
ATOM 539 C C . VAL A 1 72 ? -0.897 11.797 0.392 1.00 98.06 72 VAL A C 1
ATOM 541 O O . VAL A 1 72 ? -1.462 10.868 -0.180 1.00 98.06 72 VAL A O 1
ATOM 544 N N . THR A 1 73 ? 0.397 12.083 0.258 1.00 98.19 73 THR A N 1
ATOM 545 C CA . THR A 1 73 ? 1.349 11.276 -0.514 1.00 98.19 73 THR A CA 1
ATOM 546 C C . THR A 1 73 ? 2.304 10.556 0.434 1.00 98.19 73 THR A C 1
ATOM 548 O O . THR A 1 73 ? 2.764 11.140 1.425 1.00 98.19 73 THR A O 1
ATOM 551 N N . ARG A 1 74 ? 2.589 9.286 0.152 1.00 97.38 74 ARG A N 1
ATOM 552 C CA . ARG A 1 74 ? 3.593 8.476 0.846 1.00 97.38 74 ARG A CA 1
ATOM 553 C C . ARG A 1 74 ? 4.503 7.794 -0.152 1.00 97.38 74 ARG A C 1
ATOM 555 O O . ARG A 1 74 ? 4.012 7.265 -1.141 1.00 97.38 74 ARG A O 1
ATOM 562 N N . ASP A 1 75 ? 5.789 7.799 0.156 1.00 95.38 75 ASP A N 1
ATOM 563 C CA . ASP A 1 75 ? 6.762 6.934 -0.491 1.00 95.38 75 ASP A CA 1
ATOM 564 C C . ASP A 1 75 ? 6.541 5.508 0.021 1.00 95.38 75 ASP A C 1
ATOM 566 O O . ASP A 1 75 ? 6.606 5.266 1.225 1.00 95.38 75 ASP A O 1
ATOM 570 N N . LEU A 1 76 ? 6.204 4.578 -0.868 1.00 92.88 76 LEU A N 1
ATOM 571 C CA . LEU A 1 76 ? 5.986 3.178 -0.505 1.00 92.88 76 LEU A CA 1
ATOM 572 C C . LEU A 1 76 ? 7.297 2.426 -0.246 1.00 92.88 76 LEU A C 1
ATOM 574 O O . LEU A 1 76 ? 7.240 1.351 0.350 1.00 92.88 76 LEU A O 1
ATOM 578 N N . LEU A 1 77 ? 8.443 3.009 -0.608 1.00 90.06 77 LEU A N 1
ATOM 579 C CA . LEU A 1 77 ? 9.781 2.472 -0.362 1.00 90.06 77 LEU A CA 1
ATOM 580 C C . LEU A 1 77 ? 10.411 3.008 0.941 1.00 90.06 77 LEU A C 1
ATOM 582 O O . LEU A 1 77 ? 11.521 2.615 1.288 1.00 90.06 77 LEU A O 1
ATOM 586 N N . GLU A 1 78 ? 9.694 3.833 1.722 1.00 92.38 78 GLU A N 1
ATOM 587 C CA . GLU A 1 78 ? 10.179 4.486 2.961 1.00 92.38 78 GLU A CA 1
ATOM 588 C C . GLU A 1 78 ? 10.836 3.516 3.969 1.00 92.38 78 GLU A C 1
ATOM 590 O O . GLU A 1 78 ? 11.685 3.907 4.774 1.00 92.38 78 GLU A O 1
ATOM 595 N N . HIS A 1 79 ? 10.414 2.251 3.972 1.00 89.88 79 HIS A N 1
ATOM 596 C CA . HIS A 1 79 ? 10.861 1.232 4.923 1.00 89.88 79 HIS A CA 1
ATOM 597 C C . HIS A 1 79 ? 11.714 0.119 4.303 1.00 89.88 79 HIS A C 1
ATOM 599 O O . HIS A 1 79 ? 12.062 -0.833 5.010 1.00 89.88 79 HIS A O 1
ATOM 605 N N . GLU A 1 80 ? 12.047 0.224 3.019 1.00 86.25 80 GLU A N 1
ATOM 606 C CA . GLU A 1 80 ? 12.885 -0.749 2.325 1.00 86.25 80 GLU A CA 1
ATOM 607 C C . GLU A 1 80 ? 14.369 -0.586 2.695 1.00 86.25 80 GLU A C 1
ATOM 609 O O . GLU A 1 80 ? 14.817 0.510 3.054 1.00 86.25 80 GLU A O 1
ATOM 614 N N . PRO A 1 81 ? 15.162 -1.672 2.651 1.00 76.00 81 PRO A N 1
ATOM 615 C CA . PRO A 1 81 ? 16.607 -1.564 2.782 1.00 76.00 81 PRO A CA 1
ATOM 616 C C . PRO A 1 81 ? 17.200 -0.779 1.603 1.00 76.00 81 PRO A C 1
ATOM 618 O O . PRO A 1 81 ? 16.722 -0.852 0.477 1.00 76.00 81 PRO A O 1
ATOM 621 N N . VAL A 1 82 ? 18.293 -0.059 1.857 1.00 66.06 82 VAL A N 1
ATOM 622 C CA . VAL A 1 82 ? 19.066 0.597 0.794 1.00 66.06 82 VAL A CA 1
ATOM 623 C C . VAL A 1 82 ? 19.854 -0.478 0.037 1.00 66.06 82 VAL A C 1
ATOM 625 O O . VAL A 1 82 ? 20.741 -1.095 0.629 1.00 66.06 82 VAL A O 1
ATOM 628 N N . GLY A 1 83 ? 19.548 -0.708 -1.241 1.00 65.62 83 GLY A N 1
ATOM 629 C CA . GLY A 1 83 ? 20.248 -1.683 -2.088 1.00 65.62 83 GLY A CA 1
ATOM 630 C C . GLY A 1 83 ? 19.340 -2.324 -3.139 1.00 65.62 83 GLY A C 1
ATOM 631 O O . GLY A 1 83 ? 18.272 -1.798 -3.422 1.00 65.62 83 GLY A O 1
ATOM 632 N N . ASP A 1 84 ? 19.768 -3.462 -3.690 1.00 59.97 84 ASP A N 1
ATOM 633 C CA . ASP A 1 84 ? 19.141 -4.091 -4.867 1.00 59.97 84 ASP A CA 1
ATOM 634 C C . ASP A 1 84 ? 17.956 -5.028 -4.539 1.00 59.97 84 ASP A C 1
ATOM 636 O O . ASP A 1 84 ? 17.270 -5.492 -5.445 1.00 59.97 84 ASP A O 1
ATOM 640 N N . ASP A 1 85 ? 17.679 -5.272 -3.252 1.00 70.62 85 ASP A N 1
ATOM 641 C CA . ASP A 1 85 ? 16.656 -6.219 -2.776 1.00 70.62 85 ASP A CA 1
ATOM 642 C C . ASP A 1 85 ? 15.540 -5.506 -1.987 1.00 70.62 85 ASP A C 1
ATOM 644 O O . ASP A 1 85 ? 15.314 -5.779 -0.803 1.00 70.62 85 ASP A O 1
ATOM 648 N N . PHE A 1 86 ? 14.851 -4.556 -2.624 1.00 79.19 86 PHE A N 1
ATOM 649 C CA . PHE A 1 86 ? 13.674 -3.900 -2.046 1.00 79.19 86 PHE A CA 1
ATOM 650 C C . PHE A 1 86 ? 12.368 -4.458 -2.613 1.00 79.19 86 PHE A C 1
ATOM 652 O O . PHE A 1 86 ? 12.270 -4.810 -3.788 1.00 79.19 86 PHE A O 1
ATOM 659 N N . HIS A 1 87 ? 11.340 -4.525 -1.771 1.00 87.25 87 HIS A N 1
ATOM 660 C CA . HIS A 1 87 ? 9.995 -4.906 -2.179 1.00 87.25 87 HIS A CA 1
ATOM 661 C C . HIS A 1 87 ? 9.272 -3.705 -2.787 1.00 87.25 87 HIS A C 1
ATOM 663 O O . HIS A 1 87 ? 9.408 -2.567 -2.342 1.00 87.25 87 HIS A O 1
ATOM 669 N N . VAL A 1 88 ? 8.425 -3.970 -3.774 1.00 87.88 88 VAL A N 1
ATOM 670 C CA . VAL A 1 88 ? 7.603 -2.947 -4.422 1.00 87.88 88 VAL A CA 1
ATOM 671 C C . VAL A 1 88 ? 6.148 -3.381 -4.375 1.00 87.88 88 VAL A C 1
ATOM 673 O O . VAL A 1 88 ? 5.844 -4.571 -4.482 1.00 87.88 88 VAL A O 1
ATOM 676 N N . ALA A 1 89 ? 5.211 -2.445 -4.210 1.00 90.69 89 ALA A N 1
ATOM 677 C CA . ALA A 1 89 ? 3.806 -2.810 -4.097 1.00 90.69 89 ALA A CA 1
ATOM 678 C C . ALA A 1 89 ? 3.284 -3.453 -5.384 1.00 90.69 89 ALA A C 1
ATOM 680 O O . ALA A 1 89 ? 3.283 -2.832 -6.449 1.00 90.69 89 ALA A O 1
ATOM 681 N N . SER A 1 90 ? 2.773 -4.674 -5.263 1.00 89.12 90 SER A N 1
ATOM 682 C CA . SER A 1 90 ? 2.188 -5.462 -6.351 1.00 89.12 90 SER A CA 1
ATOM 683 C C . SER A 1 90 ? 0.671 -5.560 -6.265 1.00 89.12 90 SER A C 1
ATOM 685 O O . SER A 1 90 ? -0.006 -5.870 -7.247 1.00 89.12 90 SER A O 1
ATOM 687 N N . ALA A 1 91 ? 0.093 -5.292 -5.093 1.00 92.69 91 ALA A N 1
ATOM 688 C CA . ALA A 1 91 ? -1.348 -5.185 -4.949 1.00 92.69 91 ALA A CA 1
ATOM 689 C C . ALA A 1 91 ? -1.769 -4.345 -3.745 1.00 92.69 91 ALA A C 1
ATOM 691 O O . ALA A 1 91 ? -1.052 -4.199 -2.755 1.00 92.69 91 ALA A O 1
ATOM 692 N N . LEU A 1 92 ? -3.007 -3.868 -3.814 1.00 96.25 92 LEU A N 1
ATOM 693 C CA . LEU A 1 92 ? -3.713 -3.224 -2.720 1.00 96.25 92 LEU A CA 1
ATOM 694 C C . LEU A 1 92 ? -4.974 -3.996 -2.346 1.00 96.25 92 LEU A C 1
ATOM 696 O O . LEU A 1 92 ? -5.651 -4.588 -3.190 1.00 96.25 92 LEU A O 1
ATOM 700 N N . ARG A 1 93 ? -5.338 -3.915 -1.068 1.00 97.75 93 ARG A N 1
ATOM 701 C CA . ARG A 1 93 ? -6.659 -4.285 -0.561 1.00 97.75 93 ARG A CA 1
ATOM 702 C C . ARG A 1 93 ? -7.170 -3.195 0.368 1.00 97.75 93 ARG A C 1
ATOM 704 O O . ARG A 1 93 ? -6.455 -2.736 1.258 1.00 97.75 93 ARG A O 1
ATOM 711 N N . CYS A 1 94 ? -8.433 -2.825 0.197 1.00 98.00 94 CYS A N 1
ATOM 712 C CA . CYS A 1 94 ? -9.151 -2.050 1.198 1.00 98.00 94 CYS A CA 1
ATOM 713 C C . CYS A 1 94 ? -9.686 -3.004 2.266 1.00 98.00 94 CYS A C 1
ATOM 715 O O . CYS A 1 94 ? -10.472 -3.901 1.955 1.00 98.00 94 CYS A O 1
ATOM 717 N N . VAL A 1 95 ? -9.254 -2.836 3.513 1.00 98.06 95 VAL A N 1
ATOM 718 C CA . VAL A 1 95 ? -9.590 -3.751 4.610 1.00 98.06 95 VAL A CA 1
ATOM 719 C C . VAL A 1 95 ? -10.123 -2.999 5.821 1.00 98.06 95 VAL A C 1
ATOM 721 O O . VAL A 1 95 ? -9.877 -1.807 5.997 1.00 98.06 95 VAL A O 1
ATOM 724 N N . GLU A 1 96 ? -10.862 -3.699 6.676 1.00 97.25 96 GLU A N 1
ATOM 725 C CA . GLU A 1 96 ? -11.492 -3.114 7.859 1.00 97.25 96 GLU A CA 1
ATOM 726 C C . GLU A 1 96 ? -11.036 -3.813 9.141 1.00 97.25 96 GLU A C 1
ATOM 728 O O . GLU A 1 96 ? -10.974 -5.047 9.221 1.00 97.25 96 GLU A O 1
ATOM 733 N N . ALA A 1 97 ? -10.771 -3.012 10.175 1.00 96.38 97 ALA A N 1
ATOM 734 C CA . ALA A 1 97 ? -10.609 -3.488 11.540 1.00 96.38 97 ALA A CA 1
ATOM 735 C C . ALA A 1 97 ? -11.351 -2.565 12.517 1.00 96.38 97 ALA A C 1
ATOM 737 O O . ALA A 1 97 ? -11.107 -1.360 12.597 1.00 96.38 97 ALA A O 1
ATOM 738 N N . GLY A 1 98 ? -12.309 -3.135 13.253 1.00 91.06 98 GLY A N 1
ATOM 739 C CA . GLY A 1 98 ? -13.224 -2.352 14.082 1.00 91.06 98 GLY A CA 1
ATOM 740 C C . GLY A 1 98 ? -14.060 -1.393 13.231 1.00 91.06 98 GLY A C 1
ATOM 741 O O . GLY A 1 98 ? -14.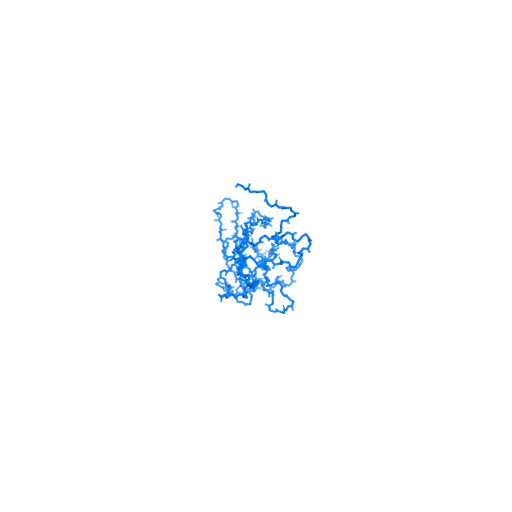793 -1.831 12.353 1.00 91.06 98 GLY A O 1
ATOM 742 N N . LYS A 1 99 ? -13.950 -0.089 13.505 1.00 91.44 99 LYS A N 1
ATOM 743 C CA . LYS A 1 99 ? -14.647 0.986 12.772 1.00 91.44 99 LYS A CA 1
ATOM 744 C C . LYS A 1 99 ? -13.746 1.711 11.763 1.00 91.44 99 LYS A C 1
ATOM 746 O O . LYS A 1 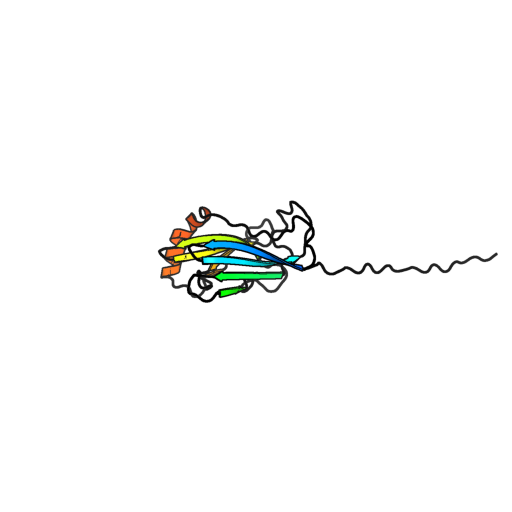99 ? -14.138 2.748 11.236 1.00 91.44 99 LYS A O 1
ATOM 751 N N . GLN A 1 100 ? -12.521 1.230 11.559 1.00 95.50 100 GLN A N 1
ATOM 752 C CA . GLN A 1 100 ? -11.523 1.893 10.727 1.00 95.50 100 GLN A CA 1
ATOM 753 C C . GLN A 1 100 ? -11.248 1.092 9.457 1.00 95.50 100 GLN A C 1
ATOM 755 O O . GLN A 1 100 ? -11.210 -0.141 9.476 1.00 95.50 100 GLN A O 1
ATOM 760 N N . ARG A 1 101 ? -11.045 1.832 8.363 1.00 97.12 101 ARG A N 1
ATOM 761 C CA . ARG A 1 101 ? -10.544 1.317 7.091 1.00 97.12 101 ARG A CA 1
ATOM 762 C C . ARG A 1 101 ? -9.051 1.552 6.981 1.00 97.12 101 ARG A C 1
ATOM 764 O O . ARG A 1 101 ? -8.547 2.605 7.379 1.00 97.12 101 ARG A O 1
ATOM 771 N N . TYR A 1 102 ? -8.391 0.580 6.382 1.00 98.25 102 TYR A N 1
ATOM 772 C CA . TYR A 1 102 ? -6.965 0.570 6.138 1.00 98.25 102 TYR A CA 1
ATOM 773 C C . TYR A 1 102 ? -6.694 0.149 4.698 1.00 98.25 102 TYR A C 1
ATOM 775 O O . TYR A 1 102 ? -7.497 -0.541 4.064 1.00 98.25 102 TYR A O 1
ATOM 783 N N . LEU A 1 103 ? -5.530 0.549 4.214 1.00 98.31 103 LEU A N 1
ATOM 784 C CA . LEU A 1 103 ? -4.925 0.026 3.006 1.00 98.31 103 LEU A CA 1
ATOM 785 C C . LEU A 1 103 ? -3.927 -1.040 3.424 1.00 98.31 103 LEU A C 1
ATOM 787 O O . LEU A 1 103 ? -2.954 -0.741 4.116 1.00 98.31 103 LEU A O 1
ATOM 791 N N . LEU A 1 104 ? -4.204 -2.277 3.028 1.00 98.00 104 LEU A N 1
ATOM 792 C CA . LEU A 1 104 ? -3.237 -3.358 3.069 1.00 98.00 104 LEU A CA 1
ATOM 793 C C . LEU A 1 104 ? -2.506 -3.366 1.728 1.00 98.00 104 LEU A C 1
ATOM 795 O O . LEU A 1 104 ? -3.125 -3.562 0.682 1.00 98.00 104 LEU A O 1
ATOM 799 N N . VAL A 1 105 ? -1.205 -3.126 1.777 1.00 96.44 105 VAL A N 1
ATOM 800 C CA . VAL A 1 105 ? -0.311 -3.124 0.623 1.00 96.44 105 VAL A CA 1
ATOM 801 C C . VAL A 1 105 ? 0.443 -4.443 0.631 1.00 96.44 105 VAL A C 1
ATOM 803 O O . VAL A 1 105 ? 1.095 -4.769 1.621 1.00 96.44 105 VAL A O 1
ATOM 806 N N . ASN A 1 106 ? 0.327 -5.211 -0.444 1.00 93.31 106 ASN A N 1
ATOM 807 C CA . ASN A 1 106 ? 1.185 -6.358 -0.707 1.00 93.31 106 ASN A CA 1
ATOM 808 C C . ASN A 1 106 ? 2.401 -5.852 -1.478 1.00 93.31 106 ASN A C 1
ATOM 810 O O . ASN A 1 106 ? 2.219 -5.221 -2.520 1.00 93.31 106 ASN A O 1
ATOM 814 N N . LEU A 1 107 ? 3.596 -6.114 -0.958 1.00 90.38 107 LEU A N 1
ATOM 815 C CA . LEU A 1 107 ? 4.856 -5.774 -1.604 1.00 90.38 107 LEU A CA 1
ATOM 816 C C . LEU A 1 107 ? 5.633 -7.054 -1.879 1.00 90.38 107 LEU A C 1
ATOM 818 O O . LEU A 1 107 ? 5.638 -7.949 -1.033 1.00 90.38 107 LEU A O 1
ATOM 822 N N . ASP A 1 108 ? 6.280 -7.133 -3.034 1.00 86.50 108 ASP A N 1
ATOM 823 C CA . ASP A 1 108 ? 7.138 -8.258 -3.375 1.00 86.50 108 ASP A CA 1
ATOM 824 C C . ASP A 1 108 ? 8.375 -7.850 -4.183 1.00 86.50 108 ASP A C 1
ATOM 826 O O . ASP A 1 108 ? 8.447 -6.741 -4.711 1.00 86.50 108 ASP A O 1
ATOM 830 N N . THR A 1 109 ? 9.365 -8.743 -4.218 1.00 79.06 109 THR A N 1
ATOM 831 C CA . THR A 1 109 ? 10.604 -8.623 -5.007 1.00 79.06 109 THR A CA 1
ATOM 832 C C . THR A 1 109 ? 10.544 -9.415 -6.325 1.00 79.06 109 THR A C 1
ATOM 834 O O . THR A 1 109 ? 11.560 -9.587 -6.996 1.00 79.06 109 THR A O 1
ATOM 837 N N . GLY A 1 110 ? 9.379 -9.966 -6.699 1.00 66.69 110 GLY A N 1
ATOM 838 C CA . GLY A 1 110 ? 9.204 -10.790 -7.906 1.00 66.69 110 GLY A CA 1
ATOM 839 C C . GLY A 1 110 ? 9.792 -12.214 -7.854 1.00 66.69 110 GLY A C 1
ATOM 840 O O . GLY A 1 110 ? 9.704 -12.946 -8.842 1.00 66.69 110 GLY A O 1
ATOM 841 N N . GLY A 1 111 ? 10.378 -12.638 -6.727 1.00 63.69 111 GLY A N 1
ATOM 842 C CA . GLY A 1 111 ? 10.924 -13.987 -6.530 1.00 63.69 111 GLY A CA 1
ATOM 843 C C . GLY A 1 111 ? 9.938 -14.992 -5.911 1.00 63.69 111 GLY A C 1
ATOM 844 O O . GLY A 1 111 ? 8.931 -14.627 -5.313 1.00 63.69 111 GLY A O 1
ATOM 845 N N . SER A 1 112 ? 10.252 -16.289 -6.008 1.00 62.22 112 SER A N 1
ATOM 846 C CA . SER A 1 112 ? 9.508 -17.366 -5.329 1.00 62.22 112 SER A CA 1
ATOM 847 C C . SER A 1 112 ? 10.204 -17.745 -4.018 1.00 62.22 112 SER A C 1
ATOM 849 O O . SER A 1 112 ? 10.903 -18.759 -3.957 1.00 62.22 112 SER A O 1
ATOM 851 N N . CYS A 1 113 ? 10.047 -16.929 -2.976 1.00 66.44 113 CYS A N 1
ATOM 852 C CA . CYS A 1 113 ? 10.594 -17.212 -1.649 1.00 66.44 113 CYS A CA 1
ATOM 853 C C . CYS A 1 113 ? 9.721 -16.648 -0.519 1.00 66.44 113 CYS A C 1
ATOM 855 O O . CYS A 1 113 ? 8.998 -15.676 -0.716 1.00 66.44 113 CYS A O 1
ATOM 857 N N . ASP A 1 114 ? 9.816 -17.225 0.684 1.00 59.94 114 ASP A N 1
ATOM 858 C CA . ASP A 1 114 ? 9.023 -16.788 1.849 1.00 59.94 114 ASP A CA 1
ATOM 859 C C . ASP A 1 114 ? 9.339 -15.347 2.286 1.00 59.94 114 ASP A C 1
ATOM 861 O O . ASP A 1 114 ? 8.512 -14.685 2.908 1.00 59.94 114 ASP A O 1
ATOM 865 N N . THR A 1 115 ? 10.540 -14.856 1.968 1.00 67.25 115 THR A N 1
ATOM 866 C CA . THR A 1 115 ? 10.979 -13.479 2.236 1.00 67.25 115 THR A CA 1
ATOM 867 C C . THR A 1 115 ? 10.785 -12.547 1.047 1.00 67.25 115 THR A C 1
ATOM 869 O O . THR A 1 115 ? 11.142 -11.385 1.151 1.00 67.25 115 THR A O 1
ATOM 872 N N . CYS A 1 116 ? 10.271 -13.047 -0.078 1.00 80.44 116 CYS A N 1
ATOM 873 C CA . CYS A 1 116 ? 10.075 -12.261 -1.293 1.00 80.44 116 CYS A CA 1
ATOM 874 C C . CYS A 1 116 ? 8.786 -11.445 -1.223 1.00 80.44 116 CYS A C 1
ATOM 876 O O . CYS A 1 116 ? 8.580 -10.591 -2.073 1.00 80.44 116 CYS A O 1
ATOM 878 N N . GLU A 1 117 ? 7.920 -11.709 -0.239 1.00 85.94 117 GLU A N 1
ATOM 879 C CA . GLU A 1 117 ? 6.682 -10.977 -0.014 1.00 85.94 117 GLU A CA 1
ATOM 880 C C . GLU A 1 117 ? 6.658 -10.374 1.391 1.00 85.94 117 GLU A C 1
ATOM 882 O O . GLU A 1 117 ? 6.974 -11.013 2.396 1.00 85.94 117 GLU A O 1
ATOM 887 N N . THR A 1 118 ? 6.177 -9.143 1.477 1.00 90.44 118 THR A N 1
ATOM 888 C CA . THR A 1 118 ? 5.871 -8.476 2.736 1.00 90.44 118 THR A CA 1
ATOM 889 C C . THR A 1 118 ? 4.558 -7.716 2.612 1.00 90.44 118 THR A C 1
ATOM 891 O O . THR A 1 118 ? 3.961 -7.576 1.540 1.00 90.44 118 THR A O 1
ATOM 894 N N . GLN A 1 119 ? 4.037 -7.269 3.748 1.00 93.88 119 GLN A N 1
ATOM 895 C CA . GLN A 1 119 ? 2.800 -6.507 3.790 1.00 93.88 119 GLN A CA 1
ATOM 896 C C . GLN A 1 119 ? 2.971 -5.256 4.622 1.00 93.88 119 GLN A C 1
ATOM 898 O O . GLN A 1 119 ? 3.514 -5.293 5.727 1.00 93.88 119 GLN A O 1
ATOM 903 N N . ALA A 1 120 ? 2.399 -4.167 4.136 1.00 96.44 120 ALA A N 1
ATOM 904 C CA . ALA A 1 120 ? 2.245 -2.957 4.909 1.00 96.44 120 ALA A CA 1
ATOM 905 C C . ALA A 1 120 ? 0.783 -2.616 5.146 1.00 96.44 120 ALA A C 1
ATOM 907 O O . ALA A 1 120 ? -0.099 -2.941 4.356 1.00 96.44 120 ALA A O 1
ATOM 908 N N . LEU A 1 121 ? 0.531 -1.931 6.253 1.00 98.00 121 LEU A N 1
ATOM 909 C CA . LEU A 1 121 ? -0.786 -1.453 6.626 1.00 98.00 121 LEU A CA 1
ATOM 910 C C . LEU A 1 121 ? -0.723 0.048 6.866 1.00 98.00 121 LEU A C 1
ATOM 912 O O . LEU A 1 121 ? 0.022 0.502 7.737 1.00 98.00 121 LEU A O 1
ATOM 916 N N . LEU A 1 122 ? -1.544 0.801 6.141 1.00 98.00 12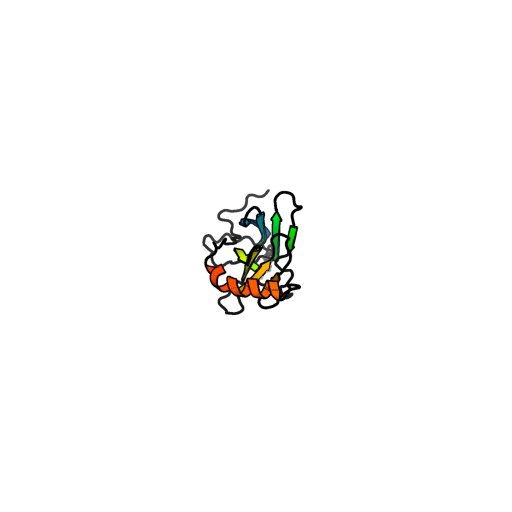2 LEU A N 1
ATOM 917 C CA . LEU A 1 122 ? -1.667 2.246 6.282 1.00 98.00 122 LEU A CA 1
ATOM 918 C C . LEU A 1 122 ? -3.114 2.631 6.576 1.00 98.00 122 LEU A C 1
ATOM 920 O O . LEU A 1 122 ? -4.059 2.013 6.088 1.00 98.00 122 LEU A O 1
ATOM 924 N N . THR A 1 123 ? -3.313 3.679 7.360 1.00 97.38 123 THR A N 1
ATOM 925 C CA . THR A 1 123 ? -4.618 4.342 7.462 1.00 97.38 123 THR A CA 1
ATOM 926 C C . THR A 1 123 ? -4.879 5.230 6.246 1.00 97.38 123 THR A C 1
ATOM 928 O O . THR A 1 123 ? -3.959 5.636 5.541 1.00 97.38 123 THR A O 1
ATOM 931 N N . LEU A 1 124 ? -6.144 5.603 6.023 1.00 97.44 124 LEU A N 1
ATOM 932 C CA . LEU A 1 124 ? -6.533 6.493 4.915 1.00 97.44 124 LEU A CA 1
ATOM 933 C C . LEU A 1 124 ? -6.050 7.951 5.060 1.00 97.44 124 LEU A C 1
ATOM 935 O O . LEU A 1 124 ? -6.240 8.748 4.150 1.00 97.44 124 LEU A O 1
ATOM 939 N N . ASP A 1 125 ? -5.426 8.303 6.185 1.00 96.31 125 ASP A N 1
ATOM 940 C CA . ASP A 1 125 ? -4.683 9.558 6.371 1.00 96.31 125 ASP A CA 1
ATOM 941 C C . ASP A 1 125 ? -3.165 9.393 6.124 1.00 96.31 125 ASP A C 1
ATOM 943 O O . ASP A 1 125 ? -2.382 10.294 6.420 1.00 96.31 125 ASP A O 1
ATOM 947 N N . GLY A 1 126 ? -2.743 8.238 5.598 1.00 96.12 126 GLY A N 1
ATOM 948 C CA . GLY A 1 126 ? -1.365 7.939 5.217 1.00 96.12 126 GLY A CA 1
ATOM 949 C C . GLY A 1 126 ? -0.430 7.610 6.379 1.00 96.12 126 GLY A C 1
ATOM 950 O O . GLY A 1 126 ? 0.782 7.657 6.201 1.00 96.12 126 GLY A O 1
ATOM 951 N N . ARG A 1 127 ? -0.922 7.312 7.587 1.00 96.75 127 ARG A N 1
ATOM 952 C CA . ARG A 1 127 ? -0.037 6.850 8.669 1.00 96.75 127 ARG A CA 1
ATOM 953 C C . ARG A 1 127 ? 0.233 5.357 8.543 1.00 96.75 127 ARG A C 1
ATOM 955 O O . ARG A 1 127 ? -0.699 4.552 8.523 1.00 96.75 127 ARG A O 1
ATOM 962 N N . TRP A 1 128 ? 1.510 4.992 8.542 1.00 96.69 128 TRP A N 1
ATOM 963 C CA . TRP A 1 128 ? 1.934 3.606 8.664 1.00 96.69 128 TRP A CA 1
ATOM 964 C C . TRP A 1 128 ? 1.514 3.040 10.018 1.00 96.69 128 TRP A C 1
ATOM 966 O O . TRP A 1 128 ? 1.730 3.642 11.072 1.00 96.69 128 TRP A O 1
ATOM 976 N N . LYS A 1 129 ? 0.898 1.863 9.986 1.00 97.25 129 LYS A N 1
ATOM 977 C CA . LYS A 1 129 ? 0.530 1.090 11.173 1.00 97.25 129 LYS A CA 1
ATOM 978 C C . LYS A 1 129 ? 1.446 -0.095 11.364 1.00 97.25 129 LYS A C 1
ATOM 980 O O . LYS A 1 129 ? 1.814 -0.402 12.501 1.00 97.25 129 LYS A O 1
ATOM 985 N N . ARG A 1 130 ? 1.818 -0.736 10.260 1.00 96.06 130 ARG A N 1
ATOM 986 C CA . ARG A 1 130 ? 2.707 -1.889 10.237 1.00 96.06 130 ARG A CA 1
ATOM 987 C C . ARG A 1 130 ? 3.436 -1.957 8.902 1.00 96.06 130 ARG A C 1
ATOM 989 O O . ARG A 1 130 ? 2.830 -1.660 7.877 1.00 96.06 130 ARG A O 1
ATOM 996 N N . TYR A 1 131 ? 4.689 -2.381 8.934 1.00 94.69 131 TYR A N 1
ATOM 997 C CA . TYR A 1 131 ? 5.445 -2.790 7.758 1.00 94.69 131 TYR A CA 1
ATOM 998 C C . TYR A 1 131 ? 6.118 -4.137 8.074 1.00 94.69 131 TYR A C 1
ATOM 1000 O O . TYR A 1 131 ? 6.819 -4.276 9.083 1.00 94.69 131 TYR A O 1
ATOM 1008 N N . GLY A 1 132 ? 5.815 -5.163 7.279 1.00 92.12 132 GLY A N 1
ATOM 1009 C CA . GLY A 1 132 ? 6.095 -6.560 7.601 1.00 92.12 132 GLY A CA 1
ATOM 1010 C C . GLY A 1 132 ? 5.534 -6.946 8.972 1.00 92.12 132 GLY A C 1
ATOM 1011 O O . GLY A 1 132 ? 4.364 -6.718 9.286 1.00 92.12 132 GLY A O 1
ATOM 1012 N N . ASN A 1 133 ? 6.400 -7.479 9.833 1.00 91.06 133 ASN A N 1
ATOM 1013 C CA . ASN A 1 133 ? 6.055 -7.842 11.211 1.00 91.06 133 ASN A CA 1
ATOM 1014 C C . ASN A 1 133 ? 6.241 -6.693 12.222 1.00 91.06 133 ASN A C 1
ATOM 1016 O O . ASN A 1 133 ? 5.898 -6.845 13.399 1.00 91.06 133 ASN A O 1
ATOM 1020 N N . LYS A 1 134 ? 6.780 -5.542 11.796 1.00 93.94 134 LYS A N 1
ATOM 1021 C CA . LYS A 1 134 ? 7.099 -4.413 12.678 1.00 93.94 134 LYS A CA 1
ATOM 1022 C C . LYS A 1 134 ? 5.913 -3.462 12.780 1.00 93.94 134 LYS A C 1
ATOM 1024 O O . LYS A 1 134 ? 5.484 -2.863 11.794 1.00 93.94 134 LYS A O 1
ATOM 1029 N N . TRP A 1 135 ? 5.385 -3.317 13.991 1.00 96.25 135 TRP A N 1
ATOM 1030 C CA . TRP A 1 135 ? 4.404 -2.280 14.295 1.00 96.25 135 TRP A CA 1
ATOM 1031 C C . TRP A 1 135 ? 5.089 -0.926 14.345 1.00 96.25 135 TRP A C 1
ATOM 1033 O O . TRP A 1 135 ? 6.146 -0.788 14.955 1.00 96.25 135 TRP A O 1
ATOM 1043 N N . GLN A 1 136 ? 4.442 0.064 13.746 1.00 92.50 136 GLN A N 1
ATOM 1044 C CA . GLN A 1 136 ? 4.808 1.460 13.940 1.00 92.50 136 GLN A CA 1
ATOM 1045 C C . GLN A 1 136 ? 4.151 1.979 15.224 1.00 92.50 136 GLN A C 1
ATOM 1047 O O . GLN A 1 136 ? 3.715 1.170 16.046 1.00 92.50 136 GLN A O 1
ATOM 1052 N N . SER A 1 137 ? 4.066 3.300 15.412 1.00 90.38 137 SER A N 1
ATOM 1053 C CA . SER A 1 137 ? 3.422 3.993 16.547 1.00 90.38 137 SER A CA 1
ATOM 1054 C C . SER A 1 137 ? 1.904 3.712 16.677 1.00 90.38 137 SER A C 1
ATOM 1056 O O . SER A 1 137 ? 1.072 4.619 16.701 1.00 90.38 137 SER A O 1
ATOM 1058 N N . THR A 1 138 ? 1.534 2.434 16.754 1.00 95.69 138 THR A N 1
ATOM 1059 C CA . THR A 1 138 ? 0.193 1.855 16.764 1.00 95.69 138 THR A CA 1
ATOM 1060 C C . THR A 1 138 ? -0.091 1.327 18.170 1.00 95.69 138 THR A C 1
ATOM 1062 O O . THR A 1 138 ? 0.565 0.374 18.604 1.00 95.69 138 THR A O 1
ATOM 1065 N N . PRO A 1 139 ? -1.066 1.898 18.899 1.00 95.81 139 PRO A N 1
ATOM 1066 C CA . PRO A 1 139 ? -1.402 1.470 20.254 1.00 95.81 139 PRO A CA 1
ATOM 1067 C C . PRO A 1 139 ? -1.792 -0.010 20.334 1.00 95.81 139 PRO A C 1
ATOM 1069 O O . PRO A 1 139 ? -2.452 -0.537 19.439 1.00 95.81 139 PRO A O 1
ATOM 1072 N N . ALA A 1 140 ? -1.465 -0.675 21.447 1.00 97.19 140 ALA A N 1
ATOM 1073 C CA . ALA A 1 140 ? -1.739 -2.104 21.645 1.00 97.19 140 ALA A CA 1
ATOM 1074 C C . ALA A 1 140 ? -3.226 -2.482 21.472 1.00 97.19 140 ALA A C 1
ATOM 1076 O O . ALA A 1 140 ? -3.541 -3.570 20.987 1.00 97.19 140 ALA A O 1
ATOM 1077 N N . SER A 1 141 ? -4.144 -1.578 21.829 1.00 96.31 141 SER A N 1
ATOM 1078 C CA . SER A 1 141 ? -5.585 -1.752 21.616 1.00 96.31 141 SER A CA 1
ATOM 1079 C C . SER A 1 141 ? -5.948 -1.839 20.131 1.00 96.31 141 SER A C 1
ATOM 1081 O O . SER A 1 141 ? -6.715 -2.718 19.742 1.00 96.31 141 SER A O 1
ATOM 1083 N N . GLU A 1 142 ? -5.360 -0.985 19.293 1.00 96.75 142 GLU A N 1
ATOM 1084 C CA . GLU A 1 142 ? -5.543 -1.007 17.841 1.00 96.75 142 GLU A CA 1
ATOM 1085 C C . GLU A 1 142 ? -4.903 -2.262 17.231 1.00 96.75 142 GLU A C 1
ATOM 1087 O O . GLU A 1 142 ? -5.555 -2.967 16.461 1.00 96.75 142 GLU A O 1
ATOM 1092 N N . GLN A 1 143 ? -3.684 -2.621 17.658 1.00 97.50 143 GLN A N 1
ATOM 1093 C CA . GLN A 1 143 ? -3.024 -3.856 17.210 1.00 97.50 143 GLN A CA 1
ATOM 1094 C C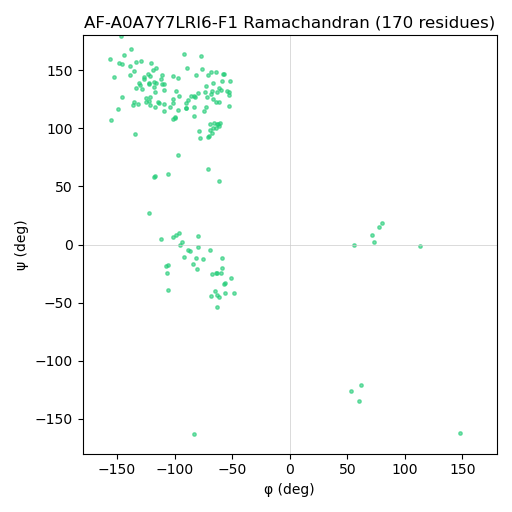 . GLN A 1 143 ? -3.887 -5.094 17.477 1.00 97.50 143 GLN A C 1
ATOM 1096 O O . GLN A 1 143 ? -3.988 -5.978 16.628 1.00 97.50 143 GLN A O 1
ATOM 1101 N N . ARG A 1 144 ? -4.533 -5.170 18.650 1.00 97.31 144 ARG A N 1
ATOM 1102 C CA . ARG A 1 144 ? -5.431 -6.280 18.999 1.00 97.31 144 ARG A CA 1
ATOM 1103 C C . ARG A 1 144 ? -6.611 -6.372 18.033 1.00 97.31 144 ARG A C 1
ATOM 1105 O O . ARG A 1 144 ? -6.931 -7.468 17.583 1.00 97.31 144 ARG A O 1
ATOM 1112 N N . VAL A 1 145 ? -7.246 -5.246 17.712 1.00 97.31 145 VAL A N 1
ATOM 1113 C CA . VAL A 1 145 ? -8.384 -5.206 16.780 1.00 97.31 145 VAL A CA 1
ATOM 1114 C C . VAL A 1 145 ? -7.955 -5.606 15.368 1.00 97.31 145 VAL A C 1
ATOM 1116 O O . VAL A 1 145 ? -8.672 -6.361 14.714 1.00 97.31 145 VAL A O 1
ATOM 1119 N N . ILE A 1 146 ? -6.774 -5.168 14.925 1.00 97.50 146 ILE A N 1
ATOM 1120 C CA . ILE A 1 146 ? -6.203 -5.550 13.629 1.00 97.50 146 ILE A CA 1
ATOM 1121 C C . ILE A 1 146 ? -5.940 -7.057 13.569 1.00 97.50 146 ILE A C 1
ATOM 1123 O O . ILE A 1 146 ? -6.477 -7.727 12.690 1.00 97.50 146 ILE A O 1
ATOM 1127 N N . ARG A 1 147 ? -5.201 -7.615 14.537 1.00 96.88 147 ARG A N 1
ATOM 1128 C CA . ARG A 1 147 ? -4.863 -9.052 14.568 1.00 96.88 147 ARG A CA 1
ATOM 1129 C C . ARG A 1 147 ? -6.101 -9.954 14.558 1.00 96.88 147 ARG A C 1
ATOM 1131 O O . ARG A 1 147 ? -6.071 -11.027 13.972 1.00 96.88 147 ARG A O 1
ATOM 1138 N N . LEU A 1 148 ? -7.200 -9.519 15.180 1.00 97.44 148 LEU A N 1
ATOM 1139 C CA . LEU A 1 148 ? -8.468 -10.261 15.175 1.00 97.44 148 LEU A CA 1
ATOM 1140 C C . LEU A 1 148 ? -9.131 -10.333 13.789 1.00 97.44 148 LEU A C 1
ATOM 1142 O O . LEU A 1 148 ? -9.929 -11.236 13.549 1.00 97.44 148 LEU A O 1
ATOM 1146 N N . ARG A 1 149 ? -8.855 -9.377 12.895 1.00 96.69 149 ARG A N 1
ATOM 1147 C CA . ARG A 1 149 ? -9.499 -9.266 11.572 1.00 96.69 149 ARG A CA 1
ATOM 1148 C C . ARG A 1 149 ? -8.583 -9.679 10.429 1.00 96.69 149 ARG A C 1
ATOM 1150 O O . ARG A 1 149 ? -9.070 -10.133 9.405 1.00 96.69 149 ARG A O 1
ATOM 1157 N N . GLU A 1 150 ? -7.277 -9.600 10.629 1.00 95.62 150 GLU A N 1
ATOM 1158 C CA . GLU A 1 150 ? -6.260 -9.935 9.638 1.00 95.62 150 GLU A CA 1
ATOM 1159 C C . GLU A 1 150 ? -6.459 -11.294 8.930 1.00 95.62 150 GLU A C 1
ATOM 1161 O O . GLU A 1 150 ? -6.372 -11.320 7.700 1.00 95.62 150 GLU A O 1
ATOM 1166 N N . PRO A 1 151 ? -6.846 -12.401 9.605 1.00 96.00 151 PRO A N 1
ATOM 1167 C CA . PRO A 1 151 ? -7.074 -13.677 8.918 1.00 96.00 151 PRO A CA 1
ATOM 1168 C C . PRO A 1 151 ? -8.156 -13.639 7.824 1.00 96.00 151 PRO A C 1
ATOM 1170 O O . PRO A 1 151 ? -8.128 -14.466 6.907 1.00 96.00 151 PRO A O 1
ATOM 1173 N N . SER A 1 152 ? -9.114 -12.704 7.901 1.00 96.25 152 SER A N 1
ATOM 1174 C CA . SER A 1 152 ? -10.183 -12.559 6.905 1.00 96.25 152 SER A CA 1
ATOM 1175 C C . SER A 1 152 ? -9.849 -11.577 5.783 1.00 96.25 152 SER A C 1
ATOM 1177 O O . SER A 1 152 ? -10.551 -11.557 4.775 1.00 96.25 152 SER A O 1
ATOM 1179 N N . TRP A 1 153 ? -8.770 -10.798 5.886 1.00 96.50 153 TRP A N 1
ATOM 1180 C CA . TRP A 1 153 ? -8.418 -9.785 4.884 1.00 96.50 153 TRP A CA 1
ATOM 1181 C C . TRP A 1 153 ? -8.092 -10.359 3.504 1.00 96.50 153 TRP A C 1
ATOM 1183 O O . TRP A 1 153 ? -8.318 -9.693 2.496 1.00 96.50 153 TRP A O 1
ATOM 1193 N N . LYS A 1 154 ? -7.668 -11.625 3.428 1.00 93.50 154 LYS A N 1
ATOM 1194 C CA . LYS A 1 154 ? -7.502 -12.345 2.153 1.00 93.50 154 LYS A CA 1
ATOM 1195 C C . LYS A 1 154 ? -8.791 -12.448 1.325 1.00 93.50 154 LYS A C 1
ATOM 1197 O O . LYS A 1 154 ? -8.712 -12.670 0.119 1.00 93.50 154 LYS A O 1
ATOM 1202 N N . LEU A 1 155 ? -9.953 -12.286 1.965 1.00 94.75 155 LEU A N 1
ATOM 1203 C CA . LEU A 1 155 ? -11.270 -12.306 1.325 1.00 94.75 155 LEU A CA 1
ATOM 1204 C C . LEU A 1 155 ? -11.665 -10.945 0.729 1.00 94.75 155 LEU A C 1
ATOM 1206 O O . LEU A 1 155 ? -12.580 -10.894 -0.087 1.00 94.75 155 LEU A O 1
ATOM 1210 N N . ALA A 1 156 ? -11.009 -9.847 1.123 1.00 95.75 156 ALA A N 1
ATOM 1211 C CA . ALA A 1 156 ? -11.269 -8.531 0.541 1.00 95.75 156 ALA A CA 1
ATOM 1212 C C . ALA A 1 156 ? -10.799 -8.491 -0.926 1.00 95.75 156 ALA A C 1
ATOM 1214 O O . ALA A 1 156 ? -9.804 -9.144 -1.239 1.00 95.75 156 ALA A O 1
ATOM 1215 N N . PRO A 1 157 ? -11.439 -7.726 -1.827 1.00 95.69 157 PRO A N 1
ATOM 1216 C CA . PRO A 1 157 ? -10.993 -7.618 -3.215 1.00 95.69 157 PRO A CA 1
ATOM 1217 C C . PRO A 1 157 ? -9.509 -7.238 -3.328 1.00 95.69 157 PRO A C 1
ATOM 1219 O O . PRO A 1 157 ? -9.055 -6.300 -2.670 1.00 95.69 157 PRO A O 1
ATOM 1222 N N . ARG A 1 158 ? -8.759 -7.980 -4.155 1.00 94.19 158 ARG A N 1
ATOM 1223 C CA . ARG A 1 158 ? -7.359 -7.685 -4.495 1.00 94.19 158 ARG A CA 1
ATOM 1224 C C . ARG A 1 158 ? -7.333 -6.796 -5.728 1.00 94.19 158 ARG A C 1
ATOM 1226 O O . ARG A 1 158 ? -7.830 -7.198 -6.774 1.00 94.19 158 ARG A O 1
ATOM 1233 N N . TYR A 1 159 ? -6.732 -5.623 -5.603 1.00 93.94 159 TYR A N 1
ATOM 1234 C CA . TYR A 1 159 ? -6.478 -4.723 -6.716 1.00 93.94 159 TYR A CA 1
ATOM 1235 C C . TYR A 1 159 ? -5.002 -4.849 -7.131 1.00 93.94 159 TYR A C 1
ATOM 1237 O O . TYR A 1 159 ? -4.138 -4.440 -6.352 1.00 93.94 159 TYR A O 1
ATOM 1245 N N . PRO A 1 160 ? -4.689 -5.471 -8.281 1.00 90.25 160 PRO A N 1
ATOM 1246 C CA . PRO A 1 160 ? -3.311 -5.619 -8.741 1.00 90.25 160 PRO A CA 1
ATOM 1247 C C . PRO A 1 160 ? -2.729 -4.272 -9.191 1.00 90.25 160 PRO A C 1
ATOM 1249 O O . PRO A 1 160 ? -3.444 -3.434 -9.738 1.00 90.25 160 PRO A O 1
ATOM 1252 N N . ILE A 1 161 ? -1.432 -4.079 -8.965 1.00 87.19 161 ILE A N 1
ATOM 1253 C CA . ILE A 1 161 ? -0.654 -2.959 -9.498 1.00 87.19 161 ILE A CA 1
ATOM 1254 C C . ILE A 1 161 ? 0.104 -3.493 -10.709 1.00 87.19 161 ILE A C 1
ATOM 1256 O O . ILE A 1 161 ? 1.011 -4.305 -10.560 1.00 87.19 161 ILE A O 1
ATOM 1260 N N . ASN A 1 162 ? -0.296 -3.050 -11.900 1.00 80.62 162 ASN A N 1
ATOM 1261 C CA . ASN A 1 162 ? 0.306 -3.483 -13.158 1.00 80.62 162 ASN A CA 1
ATOM 1262 C C . ASN A 1 162 ? 1.014 -2.292 -13.812 1.00 80.62 162 ASN A C 1
ATOM 1264 O O . ASN A 1 162 ? 0.385 -1.267 -14.081 1.00 80.62 162 ASN A O 1
ATOM 1268 N N . ASN A 1 163 ? 2.312 -2.436 -14.069 1.00 77.19 163 ASN A N 1
ATOM 1269 C CA . ASN A 1 163 ? 3.172 -1.399 -14.644 1.00 77.19 163 ASN A CA 1
ATOM 1270 C C . ASN A 1 163 ? 3.722 -1.872 -16.001 1.00 77.19 163 ASN A C 1
ATOM 1272 O O . ASN A 1 163 ? 4.923 -2.016 -16.190 1.00 77.19 163 ASN A O 1
ATOM 1276 N N . THR A 1 164 ? 2.818 -2.196 -16.929 1.00 68.56 164 THR A N 1
ATOM 1277 C CA . THR A 1 164 ? 3.150 -2.722 -18.264 1.00 68.56 164 THR A CA 1
ATOM 1278 C C . THR A 1 164 ? 2.482 -1.888 -19.348 1.00 68.56 164 THR A C 1
ATOM 1280 O O . THR A 1 164 ? 1.319 -1.507 -19.196 1.00 68.56 164 THR A O 1
ATOM 1283 N N . VAL A 1 165 ? 3.169 -1.671 -20.466 1.00 62.75 165 VAL A N 1
ATOM 1284 C CA . VAL A 1 165 ? 2.598 -1.060 -21.675 1.00 62.75 165 VAL A CA 1
ATOM 1285 C C . VAL A 1 165 ? 2.173 -2.176 -22.630 1.00 62.75 165 VAL A C 1
ATOM 1287 O O . VAL A 1 165 ? 2.947 -3.091 -22.897 1.00 62.75 165 VAL A O 1
ATOM 1290 N N . LEU A 1 166 ? 0.922 -2.146 -23.103 1.00 54.19 166 LEU A N 1
ATOM 1291 C CA . LEU A 1 166 ? 0.430 -3.106 -24.106 1.00 54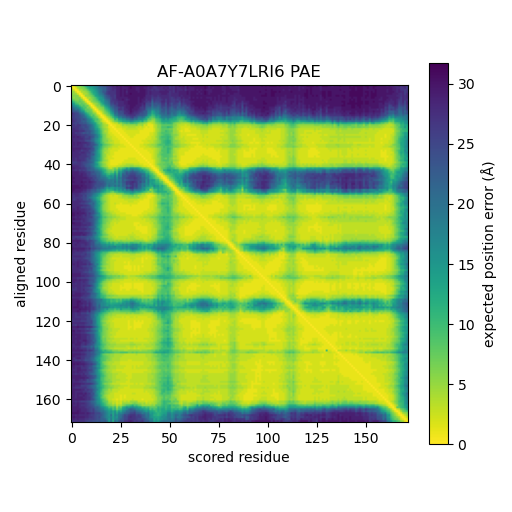.19 166 LEU A CA 1
ATOM 1292 C C . LEU A 1 166 ? 0.859 -2.721 -25.533 1.00 54.19 166 LEU A C 1
ATOM 1294 O O . LEU A 1 166 ? 0.904 -3.586 -26.402 1.00 54.19 166 LEU A O 1
ATOM 1298 N N . GLU A 1 167 ? 1.194 -1.448 -25.753 1.00 51.78 167 GLU A N 1
ATOM 1299 C CA . GLU A 1 167 ? 1.660 -0.857 -27.012 1.00 51.78 167 GLU A CA 1
ATOM 1300 C C . GLU A 1 167 ? 2.686 0.244 -26.691 1.00 51.78 167 GLU A C 1
ATOM 1302 O O . GLU A 1 167 ? 2.666 0.784 -25.580 1.00 51.78 167 GLU A O 1
ATOM 1307 N N . ASP A 1 168 ? 3.582 0.560 -27.633 1.00 48.59 168 ASP A N 1
ATOM 1308 C CA . ASP A 1 168 ? 4.636 1.565 -27.442 1.00 48.59 168 ASP A CA 1
ATOM 1309 C C . ASP A 1 168 ? 4.064 2.906 -26.949 1.00 48.59 168 ASP A C 1
ATOM 1311 O O . ASP A 1 168 ? 3.133 3.439 -27.570 1.00 48.59 168 ASP A O 1
ATOM 1315 N N . PRO A 1 169 ? 4.601 3.481 -25.854 1.00 45.19 169 PRO A N 1
ATOM 1316 C CA . PRO A 1 169 ? 4.153 4.780 -25.384 1.00 45.19 169 PRO A CA 1
ATOM 1317 C C . PRO A 1 169 ? 4.429 5.830 -26.465 1.00 45.19 169 PRO A C 1
ATOM 1319 O O . PRO A 1 169 ? 5.559 6.016 -26.909 1.00 45.19 169 PRO A O 1
ATOM 1322 N N . GLN A 1 170 ? 3.382 6.527 -26.909 1.00 36.94 170 GLN A N 1
ATOM 1323 C CA . GLN A 1 170 ? 3.557 7.713 -27.743 1.00 36.94 170 GLN A CA 1
ATOM 1324 C C . GLN A 1 170 ? 4.210 8.812 -26.888 1.00 36.94 170 GLN A C 1
ATOM 1326 O O . GLN A 1 170 ? 3.737 9.049 -25.770 1.00 36.94 170 GLN A O 1
ATOM 1331 N N . PRO A 1 171 ? 5.267 9.483 -27.381 1.00 42.25 171 PRO A N 1
ATOM 1332 C CA . PRO A 1 171 ? 5.904 10.568 -26.647 1.00 42.25 171 PRO A CA 1
ATOM 1333 C C . PRO A 1 171 ? 4.887 11.690 -26.388 1.00 42.25 171 PRO A C 1
ATOM 1335 O O . PRO A 1 171 ? 4.138 12.070 -27.292 1.00 42.25 171 PRO A O 1
ATOM 1338 N N . GLN A 1 172 ? 4.842 12.175 -25.144 1.00 43.28 172 GLN A N 1
ATOM 1339 C CA . GLN A 1 172 ? 4.075 13.366 -24.757 1.00 43.28 172 GLN A CA 1
ATOM 1340 C C . GLN A 1 172 ? 4.852 14.641 -25.071 1.00 43.28 172 GLN A C 1
ATOM 1342 O O . GLN A 1 172 ? 6.076 14.657 -24.815 1.00 43.28 172 GLN A O 1
#

Mean predicted aligned error: 9.91 Å

Radius of gyration: 22.08 Å; Cα contacts (8 Å, |Δi|>4): 301; chains: 1; bounding box: 70×35×76 Å

Secondary structure (DSSP, 8-state):
----------------PPPPEEEEEEEEEETTEEEEEEEEEE----TT-TT-SSTTEEEEEEEEE-TTS--EEEETTTTS-SSS---EEEEEEEEEETTEEEEEEEEE-SSSSTTSEEEEEEETTS-EEEETTEE-S--HHHHHHHHHHGGGGGGSPPEE-----SSPPPP-

pLDDT: mean 80.93, std 19.96, range [36.94, 98.5]

Nearest PDB structures (foldseek):
  4mlg-assembly1_B  TM=3.840E-01  e=4.351E-01  uncultured organism
  4k15-assembly1_A-2  TM=2.330E-01  e=1.984E-01  Listeria monocytogenes EGD-e

Solvent-accessible surface area (backbone atoms only — not comparable to full-atom values): 10481 Å² total; per-residue (Å²): 142,86,88,82,82,85,79,78,80,77,77,78,75,76,74,80,72,77,79,60,70,44,81,35,77,38,80,51,69,46,82,82,26,44,37,36,41,37,37,36,23,45,76,50,82,57,78,83,53,82,81,55,46,58,71,59,46,83,46,41,37,40,38,33,38,42,85,99,50,79,68,38,78,42,63,69,52,77,83,47,64,94,68,94,82,43,56,39,71,44,30,39,26,52,41,68,35,88,96,43,62,31,42,39,35,37,22,27,54,68,57,96,49,88,84,27,52,44,41,33,34,26,39,77,81,66,48,66,40,27,52,59,92,45,70,44,100,54,56,71,72,58,51,52,42,39,64,74,35,53,85,57,48,82,75,40,68,77,44,75,50,76,78,71,47,92,60,86,81,76,87,131

Foldseek 3Di:
DDDDDPDDPPPPPPPPDDFDWDWDWFWDDQPQKIKIKIWIFGADQDDPCPQVQVQGTPWIKIWIDHPPDDIDIDTPQPPFDPDNQGWDFFKWFFDDFDPFIWIKTWTARSDDDPVRIAIWIAGSNGDTQDTRPDGDPHDPVRVVRCVVRVVVRVVTDIRGDDDHDNDDDDDD